Protein AF-A0A3D8IB51-F1 (afdb_monomer_lite)

Organism: NCBI:txid60246

pLDDT: mean 81.7, std 8.7, range [56.28, 95.5]

Radius of gyration: 18.8 Å; chains: 1; bounding box: 52×24×50 Å

Structure (mmCIF, N/CA/C/O backbone):
data_AF-A0A3D8IB51-F1
#
_entry.id   AF-A0A3D8IB51-F1
#
loop_
_atom_site.group_PDB
_atom_site.id
_atom_site.type_symbol
_atom_site.label_atom_id
_atom_site.label_alt_id
_atom_site.label_comp_id
_atom_site.label_asym_id
_atom_site.label_entity_id
_atom_site.label_seq_id
_atom_site.pdbx_PDB_ins_code
_atom_site.Cartn_x
_atom_site.Cartn_y
_atom_site.Cartn_z
_atom_site.occupancy
_atom_site.B_iso_or_equiv
_atom_site.auth_seq_id
_atom_site.auth_comp_id
_atom_site.auth_asym_id
_atom_site.auth_atom_id
_atom_site.pdbx_PDB_model_num
ATOM 1 N N . MET A 1 1 ? -36.217 -7.856 27.097 1.00 56.28 1 MET A N 1
ATOM 2 C CA . MET A 1 1 ? -35.863 -6.625 26.341 1.00 56.28 1 MET A CA 1
ATOM 3 C C . MET A 1 1 ? -34.374 -6.262 26.364 1.00 56.28 1 MET A C 1
ATOM 5 O O . MET A 1 1 ? -33.938 -5.621 25.421 1.00 56.28 1 MET A O 1
ATOM 9 N N . SER A 1 2 ? -33.586 -6.648 27.379 1.00 62.03 2 SER A N 1
ATOM 10 C CA . SER A 1 2 ? -32.153 -6.293 27.462 1.00 62.03 2 SER A CA 1
ATOM 11 C C . SER A 1 2 ? -31.284 -6.954 26.371 1.00 62.03 2 SER A C 1
ATOM 13 O O . SER A 1 2 ? -30.525 -6.279 25.687 1.00 62.03 2 SER A O 1
ATOM 15 N N . VAL A 1 3 ? -31.484 -8.252 26.112 1.00 64.81 3 VAL A N 1
ATOM 16 C CA . VAL A 1 3 ? -30.682 -9.043 25.151 1.00 64.81 3 VAL A CA 1
ATOM 17 C C . VAL A 1 3 ? -30.806 -8.541 23.704 1.00 64.81 3 VAL A C 1
ATOM 19 O O . VAL A 1 3 ? -29.823 -8.505 22.973 1.00 64.81 3 VAL A O 1
ATOM 22 N N . LEU A 1 4 ? -31.995 -8.069 23.309 1.00 69.06 4 LEU A N 1
ATOM 23 C CA . LEU A 1 4 ? -32.241 -7.517 21.970 1.00 69.06 4 LEU A CA 1
ATOM 24 C C . LEU A 1 4 ? -31.440 -6.225 21.726 1.00 69.06 4 LEU A C 1
ATOM 26 O O . LEU A 1 4 ? -30.952 -6.002 20.624 1.00 69.06 4 LEU A O 1
ATOM 30 N N . LYS A 1 5 ? -31.256 -5.397 22.764 1.00 66.94 5 LYS A N 1
ATOM 31 C CA . LYS A 1 5 ? -30.476 -4.152 22.675 1.00 66.94 5 LYS A CA 1
ATOM 32 C C . LYS A 1 5 ? -28.984 -4.431 22.486 1.00 66.94 5 LYS A C 1
ATOM 34 O O . LYS A 1 5 ? -28.350 -3.780 21.663 1.00 66.94 5 LYS A O 1
ATOM 39 N N . PHE A 1 6 ? -28.443 -5.423 23.194 1.00 73.50 6 PHE A N 1
ATOM 40 C CA . PHE A 1 6 ? -27.049 -5.845 23.020 1.00 73.50 6 PHE A CA 1
ATOM 41 C C . PHE A 1 6 ? -26.811 -6.530 21.669 1.00 73.50 6 PHE A C 1
ATOM 43 O O . PHE A 1 6 ? -25.774 -6.303 21.054 1.00 73.50 6 PHE A O 1
ATOM 50 N N . GLY A 1 7 ? -27.788 -7.294 21.165 1.00 77.88 7 GLY A N 1
ATOM 51 C CA . GLY A 1 7 ? -27.714 -7.907 19.836 1.00 77.88 7 GLY A CA 1
ATOM 52 C C . GLY A 1 7 ? -27.643 -6.883 18.698 1.00 77.88 7 GLY A C 1
ATOM 53 O O . GLY A 1 7 ? -26.816 -7.022 17.803 1.00 77.88 7 GLY A O 1
ATOM 54 N N . ILE A 1 8 ? -28.449 -5.817 18.759 1.00 79.56 8 ILE A N 1
ATOM 55 C CA . ILE A 1 8 ? -28.419 -4.731 17.761 1.00 79.56 8 ILE A CA 1
ATOM 56 C C . ILE A 1 8 ? -27.074 -3.991 17.795 1.00 79.56 8 ILE A C 1
ATOM 58 O O . ILE A 1 8 ? -26.516 -3.668 16.747 1.00 79.56 8 ILE A O 1
ATOM 62 N N . LEU A 1 9 ? -26.529 -3.754 18.991 1.00 78.88 9 LEU A N 1
ATOM 63 C CA . LEU A 1 9 ? -25.258 -3.051 19.157 1.00 78.88 9 LEU A CA 1
ATOM 64 C C . LEU A 1 9 ? -24.073 -3.884 18.639 1.00 78.88 9 LEU A C 1
ATOM 66 O O . LEU A 1 9 ? -23.200 -3.348 17.963 1.00 78.88 9 LEU A O 1
ATOM 70 N N . ALA A 1 10 ? -24.083 -5.200 18.869 1.00 78.44 10 ALA A N 1
ATOM 71 C CA . ALA A 1 10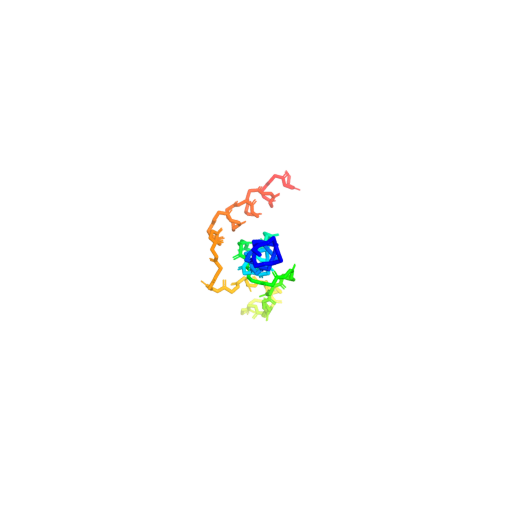 ? -23.088 -6.117 18.312 1.00 78.44 10 ALA A CA 1
ATOM 72 C C . ALA A 1 10 ? -23.153 -6.194 16.774 1.00 78.44 10 ALA A C 1
ATOM 74 O O . ALA A 1 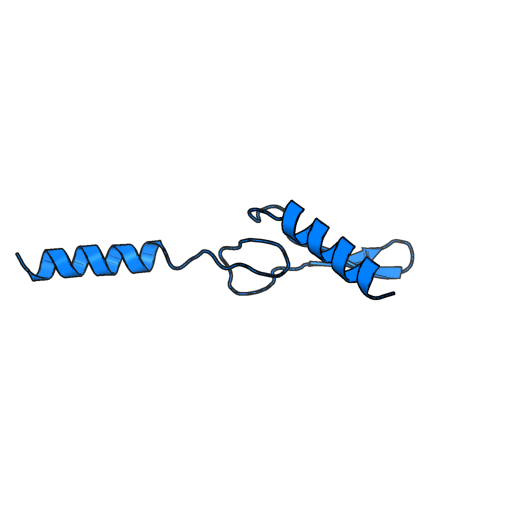10 ? -22.115 -6.195 16.113 1.00 78.44 10 ALA A O 1
ATOM 75 N N . LEU A 1 11 ? -24.358 -6.195 16.193 1.00 78.12 11 LEU A N 1
ATOM 76 C CA . LEU A 1 11 ? -24.546 -6.206 14.739 1.00 78.12 11 LEU A CA 1
ATOM 77 C C . LEU A 1 11 ? -23.993 -4.931 14.076 1.00 78.12 11 LEU A C 1
ATOM 79 O O . LEU A 1 11 ? -23.382 -5.003 13.013 1.00 78.12 11 LEU A O 1
ATOM 83 N N . GLY A 1 12 ? -24.159 -3.774 14.726 1.00 74.44 12 GLY A N 1
ATOM 84 C CA . GLY A 1 12 ? -23.629 -2.499 14.237 1.00 74.44 12 GLY A CA 1
ATOM 85 C C . GLY A 1 12 ? -22.101 -2.474 14.133 1.00 74.44 12 GLY A C 1
ATOM 86 O O . GLY A 1 12 ? -21.567 -1.938 13.168 1.00 74.44 12 GLY A O 1
ATOM 87 N N . VAL A 1 13 ? -21.392 -3.101 15.078 1.00 73.00 13 VAL A N 1
ATOM 88 C CA . VAL A 1 13 ? -19.918 -3.164 15.060 1.00 73.00 13 VAL A CA 1
ATOM 89 C C . VAL A 1 13 ? -19.404 -4.038 13.910 1.00 73.00 13 VAL A C 1
ATOM 91 O O . VAL A 1 13 ? -18.425 -3.678 13.263 1.00 73.00 13 VAL A O 1
ATOM 94 N N . ILE A 1 14 ? -20.082 -5.148 13.606 1.00 71.50 14 ILE A N 1
ATOM 95 C CA . ILE A 1 14 ? -19.682 -6.062 12.521 1.00 71.50 14 ILE A CA 1
ATOM 96 C C . ILE A 1 14 ? -19.846 -5.395 11.146 1.00 71.50 14 ILE A C 1
ATOM 98 O O . ILE A 1 14 ? -19.006 -5.579 10.270 1.00 71.50 14 ILE A O 1
ATOM 102 N N . LEU A 1 15 ? -20.889 -4.581 10.961 1.00 69.50 15 LEU A N 1
ATOM 103 C CA . LEU A 1 15 ? -21.157 -3.891 9.692 1.00 69.50 15 LEU A CA 1
ATOM 104 C C . LEU A 1 15 ? -20.189 -2.732 9.399 1.00 69.50 15 LEU A C 1
ATOM 106 O O . LEU A 1 15 ? -20.062 -2.327 8.247 1.00 69.50 15 LEU A O 1
ATOM 110 N N . LEU A 1 16 ? -19.508 -2.200 10.417 1.00 67.75 16 LEU A N 1
ATOM 111 C CA . LEU A 1 16 ? -18.550 -1.095 10.279 1.00 67.75 16 LEU A CA 1
ATOM 112 C C . LEU A 1 16 ? -17.090 -1.571 10.147 1.00 67.75 16 LEU A C 1
ATOM 114 O O . LEU A 1 16 ? -16.199 -0.758 9.912 1.00 67.75 16 LEU A O 1
ATOM 118 N N . GLY A 1 17 ? -16.826 -2.872 10.293 1.00 65.94 17 GLY A N 1
ATOM 119 C CA . GLY A 1 17 ? -15.480 -3.451 10.381 1.00 65.94 17 GLY A CA 1
ATOM 120 C C . GLY A 1 17 ? -14.757 -3.673 9.049 1.00 65.94 17 GLY A C 1
ATOM 121 O O . GLY A 1 17 ? -14.123 -4.710 8.889 1.00 65.94 17 GLY A O 1
ATOM 122 N N . GLY A 1 18 ? -14.865 -2.757 8.085 1.00 68.81 18 GLY A N 1
ATOM 123 C CA . GLY A 1 18 ? -14.425 -3.031 6.712 1.00 68.81 18 GLY A CA 1
ATOM 124 C C . GLY A 1 18 ? -13.880 -1.846 5.927 1.00 68.81 18 GLY A C 1
ATOM 125 O O . GLY A 1 18 ? -13.966 -1.883 4.710 1.00 68.81 18 GLY A O 1
ATOM 126 N N . CYS A 1 19 ? -13.360 -0.802 6.575 1.00 76.69 19 CYS A N 1
ATOM 127 C CA . CYS A 1 19 ? -12.649 0.283 5.891 1.00 76.69 19 CYS A CA 1
ATOM 128 C C . CYS A 1 19 ? -11.280 0.477 6.544 1.00 76.69 19 CYS A C 1
ATOM 130 O O . CYS A 1 19 ? -11.196 0.911 7.693 1.00 76.69 19 CYS A O 1
ATOM 132 N N . TYR A 1 20 ? -10.217 0.174 5.810 1.00 83.19 20 TYR A N 1
ATOM 133 C CA . TYR A 1 20 ? -8.835 0.291 6.258 1.00 83.19 20 TYR A CA 1
ATOM 134 C C . TYR A 1 20 ? -8.086 1.278 5.369 1.00 83.19 20 TYR A C 1
ATOM 136 O O . TYR A 1 20 ? -8.225 1.251 4.148 1.00 83.19 20 TYR A O 1
ATOM 144 N N . GLN A 1 21 ? -7.306 2.164 5.985 1.00 83.94 21 GLN A N 1
ATOM 145 C CA . GLN A 1 21 ? -6.436 3.084 5.264 1.00 83.94 21 GLN A CA 1
ATOM 146 C C . GLN A 1 21 ? -5.090 2.406 5.004 1.00 83.94 21 GLN A C 1
ATOM 148 O O . GLN A 1 21 ? -4.458 1.906 5.933 1.00 83.94 21 GLN A O 1
ATOM 153 N N . ASN A 1 22 ? -4.667 2.399 3.747 1.00 83.50 22 ASN A N 1
ATOM 154 C CA . ASN A 1 22 ? -3.444 1.770 3.275 1.00 83.50 22 ASN A CA 1
ATOM 155 C C . ASN A 1 22 ? -2.655 2.738 2.369 1.00 83.50 22 ASN A C 1
ATOM 157 O O . ASN A 1 22 ? -3.048 3.899 2.202 1.00 83.50 22 ASN A O 1
ATOM 161 N N . ALA A 1 23 ? -1.542 2.287 1.783 1.00 84.06 23 ALA A N 1
ATOM 162 C CA . ALA A 1 23 ? -0.674 3.155 0.978 1.00 84.06 23 ALA A CA 1
ATOM 163 C C . ALA A 1 23 ? -1.347 3.664 -0.311 1.00 84.06 23 ALA A C 1
ATOM 165 O O . ALA A 1 23 ? -0.863 4.600 -0.940 1.00 84.06 23 ALA A O 1
ATOM 166 N N . CYS A 1 24 ? -2.450 3.041 -0.718 1.00 85.50 24 CYS A N 1
ATOM 167 C CA . CYS A 1 24 ? -3.197 3.346 -1.927 1.00 85.50 24 CYS A CA 1
ATOM 168 C C . CYS A 1 24 ? -4.511 4.109 -1.677 1.00 85.50 24 CYS A C 1
ATOM 170 O O . CYS A 1 24 ? -5.172 4.481 -2.646 1.00 85.50 24 CYS A O 1
ATOM 172 N N . GLY A 1 25 ? -4.912 4.325 -0.420 1.00 86.81 25 GLY A N 1
ATOM 173 C CA . GLY A 1 25 ? -6.174 4.975 -0.050 1.00 86.81 25 GLY A CA 1
ATOM 174 C C . GLY A 1 25 ? -6.960 4.179 0.994 1.00 86.81 25 GLY A C 1
ATOM 175 O O . GLY A 1 25 ? -6.383 3.469 1.810 1.00 86.81 25 GLY A O 1
ATOM 176 N N . IL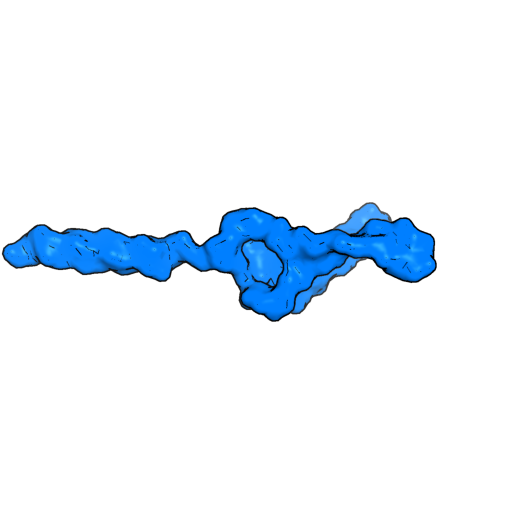E A 1 26 ? -8.288 4.307 0.998 1.00 86.94 26 ILE A N 1
ATOM 177 C CA . ILE A 1 26 ? -9.173 3.506 1.856 1.00 86.94 26 ILE A CA 1
ATOM 178 C C . ILE A 1 26 ? -9.700 2.308 1.057 1.00 86.94 26 ILE A C 1
ATOM 180 O O . ILE A 1 26 ? -10.342 2.482 0.017 1.00 86.94 26 ILE A O 1
ATOM 184 N N . SER A 1 27 ? -9.443 1.106 1.574 1.00 85.62 27 SER A N 1
ATOM 185 C CA . SER A 1 27 ? -9.845 -0.186 1.013 1.00 85.62 27 SER A CA 1
ATOM 186 C C . SER A 1 27 ? -10.724 -0.971 1.987 1.00 85.62 27 SER A C 1
ATOM 188 O O . SER A 1 27 ? -10.699 -0.740 3.196 1.00 85.62 27 SER A O 1
ATOM 190 N N . SER A 1 28 ? -11.467 -1.951 1.470 1.00 80.94 28 SER A N 1
ATOM 191 C CA . SER A 1 28 ? -12.109 -2.976 2.298 1.00 80.94 28 SER A CA 1
ATOM 192 C C . SER A 1 28 ? -11.149 -4.046 2.811 1.00 80.94 28 SER A C 1
ATOM 194 O O . SER A 1 28 ? -11.497 -4.827 3.696 1.00 80.94 28 SER A O 1
ATOM 196 N N . SER A 1 29 ? -9.942 -4.089 2.254 1.00 78.06 29 SER A N 1
ATOM 197 C CA . SER A 1 29 ? -8.877 -4.997 2.651 1.00 78.06 29 SER A CA 1
ATOM 198 C C . SER A 1 29 ? -7.864 -4.275 3.527 1.00 78.06 29 SER A C 1
ATOM 200 O O . SER A 1 29 ? -7.510 -3.126 3.276 1.00 78.06 29 SER A O 1
ATOM 202 N N . TYR A 1 30 ? -7.368 -4.975 4.545 1.00 73.25 30 TYR A N 1
ATOM 203 C CA . TYR A 1 30 ? -6.254 -4.498 5.364 1.00 73.25 30 TYR A CA 1
ATOM 204 C C . TYR A 1 30 ? -4.930 -4.455 4.579 1.00 73.25 30 TYR A C 1
ATOM 206 O O . TYR A 1 30 ? -3.998 -3.757 4.966 1.00 73.25 30 TYR A O 1
ATOM 214 N N . TRP A 1 31 ? -4.834 -5.207 3.480 1.00 79.31 31 TRP A N 1
ATOM 215 C CA . TRP A 1 31 ? -3.612 -5.345 2.695 1.00 79.31 31 TRP A CA 1
ATOM 216 C C . TRP A 1 31 ? -3.537 -4.315 1.564 1.00 79.31 31 TRP A C 1
ATOM 218 O O . TRP A 1 31 ? -4.553 -3.860 1.033 1.00 79.31 31 TRP A O 1
ATOM 228 N N . ASP A 1 32 ? -2.312 -3.974 1.164 1.00 79.44 32 ASP A N 1
ATOM 229 C CA . ASP A 1 32 ? -2.059 -3.173 -0.032 1.00 79.44 32 ASP A CA 1
ATOM 230 C C . ASP A 1 32 ? -2.315 -4.025 -1.281 1.00 79.44 32 ASP A C 1
ATOM 232 O O . ASP A 1 32 ? -1.483 -4.835 -1.689 1.00 79.44 32 ASP A O 1
ATOM 236 N N . GLU A 1 33 ? -3.470 -3.835 -1.916 1.00 79.00 33 GLU A N 1
ATOM 237 C CA . GLU A 1 33 ? -3.858 -4.531 -3.152 1.00 79.00 33 GLU A CA 1
ATOM 238 C C . GLU A 1 33 ? -3.154 -3.953 -4.391 1.00 79.00 33 GLU A C 1
ATOM 240 O O . GLU A 1 33 ? -3.781 -3.605 -5.390 1.00 79.00 33 GLU A O 1
ATOM 245 N N . LYS A 1 34 ? -1.831 -3.798 -4.332 1.00 86.00 34 LYS A N 1
ATOM 246 C CA . LYS A 1 34 ? -1.042 -3.278 -5.449 1.00 86.00 34 LYS A CA 1
ATOM 247 C C . LYS A 1 34 ? -0.838 -4.354 -6.509 1.00 86.00 34 LYS A C 1
ATOM 249 O O . LYS A 1 34 ? -0.485 -5.494 -6.217 1.00 86.00 34 LYS A O 1
ATOM 254 N N . SER A 1 35 ? -0.997 -3.956 -7.764 1.00 88.12 35 SER A N 1
ATOM 255 C CA . SER A 1 35 ? -0.530 -4.729 -8.916 1.00 88.12 35 SER A CA 1
ATOM 256 C C . SER A 1 35 ? 0.846 -4.232 -9.347 1.00 88.12 35 SER A C 1
ATOM 258 O O . SER A 1 35 ? 1.197 -3.082 -9.085 1.00 88.12 35 SER A O 1
ATOM 260 N N . TYR A 1 36 ? 1.620 -5.082 -10.018 1.00 90.12 36 TYR A N 1
ATOM 261 C CA . TYR A 1 36 ? 2.932 -4.717 -10.540 1.00 90.12 36 TYR A CA 1
ATOM 262 C C . TYR A 1 36 ? 3.050 -5.044 -12.027 1.00 90.12 36 TYR A C 1
ATOM 264 O O . TYR A 1 36 ? 2.453 -6.002 -12.521 1.00 90.12 36 TYR A O 1
ATOM 272 N N . TYR A 1 37 ? 3.820 -4.236 -12.748 1.00 91.88 37 TYR A N 1
ATOM 273 C CA . TYR A 1 37 ? 4.138 -4.443 -14.158 1.00 91.88 37 TYR A CA 1
ATOM 274 C C . TYR A 1 37 ? 5.508 -3.848 -14.491 1.00 91.88 37 TYR A C 1
ATOM 276 O O . TYR A 1 37 ? 6.031 -3.018 -13.750 1.00 91.88 37 TYR A O 1
ATOM 284 N N . TYR A 1 38 ? 6.085 -4.271 -15.614 1.00 93.94 38 TYR A N 1
ATOM 285 C CA . TYR A 1 38 ? 7.270 -3.634 -16.181 1.00 93.94 38 TYR A CA 1
ATOM 286 C C . TYR A 1 38 ? 6.839 -2.702 -17.309 1.00 93.94 38 TYR A C 1
ATOM 288 O O . TYR A 1 38 ? 6.061 -3.104 -18.178 1.00 93.94 38 TYR A O 1
ATOM 296 N N . ASP A 1 39 ? 7.304 -1.455 -17.280 1.00 92.75 39 ASP A N 1
ATOM 297 C CA . ASP A 1 39 ? 7.059 -0.525 -18.383 1.00 92.75 39 ASP A CA 1
ATOM 298 C C . ASP A 1 39 ? 7.910 -0.878 -19.618 1.00 92.75 39 ASP A C 1
ATOM 300 O O . ASP A 1 39 ? 8.764 -1.766 -19.588 1.00 92.75 39 ASP A O 1
ATOM 304 N N . ALA A 1 40 ? 7.678 -0.188 -20.738 1.00 94.12 40 ALA A N 1
ATOM 305 C CA . ALA A 1 40 ? 8.396 -0.444 -21.991 1.00 94.12 40 ALA A CA 1
ATOM 306 C C . ALA A 1 40 ? 9.918 -0.206 -21.897 1.00 94.12 40 ALA A C 1
ATOM 308 O O . ALA A 1 40 ? 10.659 -0.631 -22.780 1.00 94.12 40 ALA A O 1
ATOM 309 N N . GLN A 1 41 ? 10.385 0.468 -20.844 1.00 95.50 41 GLN A N 1
ATOM 310 C CA . GLN A 1 41 ? 11.802 0.703 -20.570 1.00 95.50 41 GLN A CA 1
ATOM 311 C C . GLN A 1 41 ? 12.392 -0.365 -19.632 1.00 95.50 41 GLN A C 1
ATOM 313 O O . GLN A 1 41 ? 13.583 -0.322 -19.334 1.00 95.50 41 GLN A O 1
ATOM 318 N N . GLY A 1 42 ? 11.581 -1.328 -19.183 1.00 92.75 42 GLY A N 1
ATOM 319 C CA . GLY A 1 42 ? 11.984 -2.393 -18.271 1.00 92.75 42 GLY A CA 1
ATOM 320 C C . GLY A 1 42 ? 11.988 -1.985 -16.799 1.00 92.75 42 GLY A C 1
ATOM 321 O O . GLY A 1 42 ? 12.512 -2.735 -15.976 1.00 92.75 42 GLY A O 1
ATOM 322 N N . ASN A 1 43 ? 11.412 -0.835 -16.432 1.00 93.44 43 ASN A N 1
ATOM 323 C CA . ASN A 1 43 ? 11.345 -0.431 -15.029 1.00 93.44 43 ASN A CA 1
ATOM 324 C C . ASN A 1 43 ? 10.175 -1.115 -14.325 1.00 93.44 43 ASN A C 1
ATOM 326 O O . ASN A 1 43 ? 9.068 -1.176 -14.864 1.00 93.44 43 ASN A O 1
ATOM 330 N N . TYR A 1 44 ? 10.407 -1.571 -13.094 1.00 90.69 44 TYR A N 1
ATOM 331 C CA . TYR A 1 44 ? 9.353 -2.073 -12.219 1.00 90.69 44 TYR A CA 1
ATOM 332 C C . TYR A 1 44 ? 8.426 -0.928 -11.791 1.00 90.69 44 TYR A C 1
ATOM 334 O O . TYR A 1 44 ? 8.886 0.118 -11.326 1.00 90.69 44 TYR A O 1
ATOM 342 N N . ARG A 1 45 ? 7.117 -1.128 -11.946 1.00 88.81 45 ARG A N 1
ATOM 343 C CA . ARG A 1 45 ? 6.071 -0.171 -11.579 1.00 88.81 45 ARG A CA 1
ATOM 344 C C . ARG A 1 45 ? 5.016 -0.851 -10.724 1.00 88.81 45 ARG A C 1
ATOM 346 O O . ARG A 1 45 ? 4.531 -1.926 -11.070 1.00 88.81 45 ARG A O 1
ATOM 353 N N . GLU A 1 46 ? 4.609 -0.173 -9.657 1.00 89.75 46 GLU A N 1
AT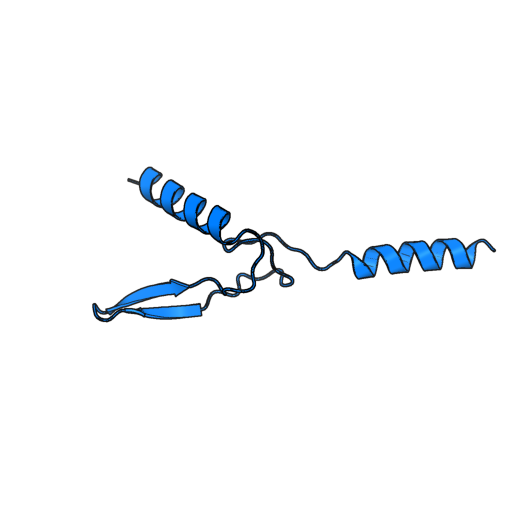OM 354 C CA . GLU A 1 46 ? 3.450 -0.550 -8.848 1.00 89.75 46 GLU A CA 1
ATOM 355 C C . GLU A 1 46 ? 2.238 0.291 -9.249 1.00 89.75 46 GLU A C 1
ATOM 357 O O . GLU A 1 46 ? 2.361 1.477 -9.561 1.00 89.75 46 GLU A O 1
ATOM 362 N N . LYS A 1 47 ? 1.051 -0.314 -9.237 1.00 88.44 47 LYS A N 1
ATOM 363 C CA . LYS A 1 47 ? -0.213 0.366 -9.512 1.00 88.44 47 LYS A CA 1
ATOM 364 C C . LYS A 1 47 ? -1.259 -0.006 -8.472 1.00 88.44 47 LYS A C 1
ATOM 366 O O . LYS A 1 47 ? -1.642 -1.171 -8.342 1.00 88.44 47 LYS A O 1
ATOM 371 N N . CYS A 1 48 ? -1.763 1.021 -7.793 1.00 88.31 48 CYS A N 1
ATOM 372 C CA . CYS A 1 48 ? -2.925 0.929 -6.921 1.00 88.31 48 CYS A CA 1
ATOM 373 C C . CYS A 1 48 ? -4.212 0.694 -7.737 1.00 88.31 48 CYS A C 1
ATOM 375 O O . CYS A 1 48 ? -4.354 1.269 -8.826 1.00 88.31 48 CYS A O 1
ATOM 377 N N . PRO A 1 49 ? -5.171 -0.088 -7.220 1.00 86.19 49 PRO A N 1
ATOM 378 C CA . PRO A 1 49 ? -6.417 -0.384 -7.910 1.00 86.19 49 PRO A CA 1
ATOM 379 C C . PRO A 1 49 ? -7.311 0.864 -7.980 1.00 86.19 49 PRO A C 1
ATOM 381 O O . PRO A 1 49 ? -7.101 1.844 -7.265 1.00 86.19 49 PRO A O 1
ATOM 384 N N . ASP A 1 50 ? -8.234 0.905 -8.939 1.00 85.38 50 ASP A N 1
ATOM 385 C CA . ASP A 1 50 ? -9.013 2.116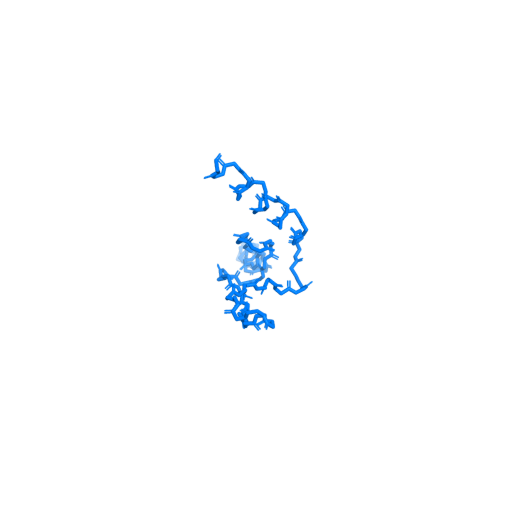 -9.262 1.00 85.38 50 ASP A CA 1
ATOM 386 C C . ASP A 1 50 ? -10.274 2.282 -8.393 1.00 85.38 50 ASP A C 1
ATOM 388 O O . ASP A 1 50 ? -10.881 3.346 -8.376 1.00 85.38 50 ASP A O 1
ATOM 392 N N . ASN A 1 51 ? -10.652 1.253 -7.635 1.00 82.88 51 ASN A N 1
ATOM 393 C CA . ASN A 1 51 ? -11.850 1.202 -6.791 1.00 82.88 51 ASN A CA 1
ATOM 394 C C . ASN A 1 51 ? -11.612 1.658 -5.337 1.00 82.88 51 ASN A C 1
ATOM 396 O O . ASN A 1 51 ? -12.417 1.339 -4.462 1.00 82.88 51 ASN A O 1
ATOM 400 N N . LEU A 1 52 ? -10.516 2.370 -5.067 1.00 85.69 52 LEU A N 1
ATOM 401 C CA . LEU A 1 52 ? -10.167 2.837 -3.725 1.00 85.69 52 LEU A CA 1
ATOM 402 C C . LEU A 1 52 ? -10.659 4.257 -3.475 1.00 85.69 52 LEU A C 1
ATOM 404 O O . LEU A 1 52 ? -10.545 5.136 -4.329 1.00 85.69 52 LEU A O 1
ATOM 408 N N . ILE A 1 53 ? -11.161 4.496 -2.267 1.00 86.12 53 ILE A N 1
ATOM 409 C CA . ILE A 1 53 ? -11.620 5.823 -1.854 1.00 86.12 53 ILE A CA 1
ATOM 410 C C . ILE A 1 53 ? -10.389 6.661 -1.469 1.00 86.12 53 ILE A C 1
ATOM 412 O O . ILE A 1 53 ? -9.520 6.187 -0.739 1.00 86.12 53 ILE A O 1
ATOM 416 N N . TYR A 1 54 ? -10.322 7.914 -1.932 1.00 84.75 54 TYR A N 1
ATOM 417 C CA . TYR A 1 54 ? -9.195 8.843 -1.716 1.00 84.75 54 TYR A CA 1
ATOM 418 C C . TYR A 1 54 ? -7.850 8.393 -2.303 1.00 84.75 54 TYR A C 1
ATOM 420 O O . TYR A 1 54 ? -6.789 8.789 -1.812 1.00 84.75 54 TYR A O 1
ATOM 428 N N . LYS A 1 55 ? -7.885 7.603 -3.378 1.00 85.75 55 LYS A N 1
ATOM 429 C CA . LYS A 1 55 ? -6.693 7.178 -4.116 1.00 85.75 55 LYS A CA 1
ATOM 430 C C . LYS A 1 55 ? -5.808 8.346 -4.548 1.00 85.75 55 LYS A C 1
ATOM 432 O O . LYS A 1 55 ? -4.587 8.259 -4.482 1.00 85.75 55 LYS A O 1
ATOM 437 N N . GLU A 1 56 ? -6.415 9.437 -4.999 1.00 86.06 56 GLU A N 1
ATOM 438 C CA . GLU A 1 56 ? -5.710 10.582 -5.580 1.00 86.06 56 GLU A CA 1
ATOM 439 C C . GLU A 1 56 ? -4.851 11.279 -4.525 1.00 86.06 56 GLU A C 1
ATOM 441 O O . GLU A 1 56 ? -3.701 11.621 -4.782 1.00 86.06 56 GLU A O 1
ATOM 446 N N . LYS A 1 57 ? -5.393 11.423 -3.310 1.00 86.75 57 LYS A N 1
ATOM 447 C CA . LYS A 1 57 ? -4.672 11.998 -2.169 1.00 86.75 57 LYS A CA 1
ATOM 448 C C . LYS A 1 57 ? -3.498 11.119 -1.744 1.00 86.75 57 LYS A C 1
ATOM 450 O O . LYS A 1 57 ? -2.433 11.642 -1.438 1.00 86.75 57 LYS A O 1
ATOM 455 N N . ALA A 1 58 ? -3.687 9.798 -1.739 1.00 86.19 58 ALA A N 1
ATOM 456 C CA . ALA A 1 58 ? -2.617 8.856 -1.419 1.00 86.19 58 ALA A CA 1
ATOM 457 C C . ALA A 1 58 ? -1.483 8.909 -2.459 1.00 86.19 58 ALA A C 1
ATOM 459 O O . ALA A 1 58 ? -0.314 8.913 -2.083 1.00 86.19 58 ALA A O 1
ATOM 460 N N . LEU A 1 59 ? -1.820 9.029 -3.750 1.00 86.25 59 LEU A N 1
ATOM 461 C CA . LEU A 1 59 ? -0.829 9.182 -4.820 1.00 86.25 59 LEU A CA 1
ATOM 462 C C . LEU A 1 59 ? -0.030 10.484 -4.684 1.00 86.25 59 LEU A C 1
ATOM 464 O O . LEU A 1 59 ? 1.192 10.464 -4.772 1.00 86.25 59 LEU A O 1
ATOM 468 N N . GLN A 1 60 ? -0.714 11.604 -4.436 1.00 87.56 60 GLN A N 1
ATOM 469 C CA . GLN A 1 60 ? -0.063 12.905 -4.257 1.00 87.56 60 GLN A CA 1
ATOM 470 C C . GLN A 1 60 ? 0.923 12.895 -3.089 1.00 87.56 60 GLN A C 1
ATOM 472 O O . GLN A 1 60 ? 2.018 13.435 -3.213 1.00 87.56 60 GLN A O 1
ATOM 477 N N . GLN A 1 61 ? 0.557 12.253 -1.976 1.00 86.88 61 GLN A N 1
ATOM 478 C CA . GLN A 1 61 ? 1.458 12.108 -0.835 1.00 86.88 61 GLN A CA 1
ATOM 479 C C . GLN A 1 61 ? 2.705 11.302 -1.214 1.00 86.88 61 GLN A C 1
ATOM 481 O O . GLN A 1 61 ? 3.812 11.722 -0.910 1.00 86.88 61 GLN A O 1
ATOM 486 N N . GLN A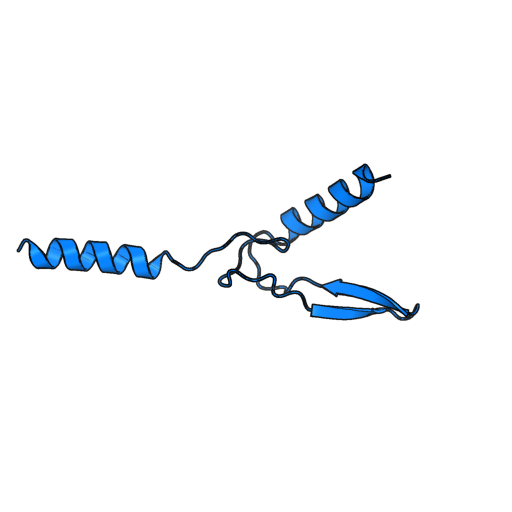 1 62 ? 2.548 10.190 -1.938 1.00 84.50 62 GLN A N 1
ATOM 487 C CA . GLN A 1 62 ? 3.688 9.385 -2.389 1.00 84.50 62 GLN A CA 1
ATOM 488 C C . GLN A 1 62 ? 4.629 10.159 -3.317 1.00 84.50 62 GLN A C 1
ATOM 490 O O . GLN A 1 62 ? 5.844 10.007 -3.221 1.00 84.50 62 GLN A O 1
ATOM 495 N N . GLU A 1 63 ? 4.087 10.986 -4.212 1.00 86.25 63 GLU A N 1
ATOM 496 C CA . GLU A 1 63 ? 4.891 11.847 -5.085 1.00 86.25 63 GLU A CA 1
ATOM 497 C C . GLU A 1 63 ? 5.665 12.903 -4.285 1.00 86.25 63 GLU A C 1
ATOM 499 O O . GLU A 1 63 ? 6.831 13.160 -4.583 1.00 86.25 63 GLU A O 1
ATOM 504 N N . GLN A 1 64 ? 5.042 13.484 -3.256 1.00 87.69 64 GLN A N 1
ATOM 505 C CA . GLN A 1 64 ? 5.693 14.432 -2.349 1.00 87.69 64 GLN A CA 1
ATOM 506 C C . GLN A 1 64 ? 6.791 13.762 -1.520 1.00 87.69 64 GLN A C 1
ATOM 508 O O . GLN A 1 64 ? 7.919 14.242 -1.535 1.00 87.69 64 GLN A O 1
ATOM 513 N N . ASP A 1 65 ? 6.501 12.627 -0.885 1.00 84.25 65 ASP A N 1
ATOM 514 C CA . ASP A 1 65 ? 7.472 11.867 -0.089 1.00 84.25 65 ASP A CA 1
ATOM 515 C C . ASP A 1 65 ? 8.675 11.436 -0.947 1.00 84.25 65 ASP A C 1
ATOM 517 O O . ASP A 1 65 ? 9.823 11.482 -0.506 1.00 84.25 65 ASP A O 1
ATOM 521 N N . ALA A 1 66 ? 8.427 11.048 -2.205 1.00 83.31 66 ALA A N 1
ATOM 522 C CA . ALA A 1 66 ? 9.488 10.738 -3.154 1.00 83.31 66 ALA A CA 1
ATOM 523 C C . ALA A 1 66 ? 10.336 11.978 -3.466 1.00 83.31 66 ALA A C 1
ATOM 525 O O . ALA A 1 66 ? 11.559 11.875 -3.482 1.00 83.31 66 ALA A O 1
ATOM 526 N N . LEU A 1 67 ? 9.717 13.142 -3.678 1.00 86.62 67 LEU A N 1
ATOM 527 C CA . LEU A 1 67 ? 10.423 14.396 -3.946 1.00 86.62 67 LEU A CA 1
ATOM 528 C C . LEU A 1 67 ? 11.274 14.853 -2.749 1.00 86.62 67 LEU A C 1
ATOM 530 O O . LEU A 1 67 ? 12.389 15.325 -2.948 1.00 86.62 67 LEU A O 1
ATOM 534 N N . GLU A 1 68 ? 10.766 14.694 -1.527 1.00 86.25 68 GLU A N 1
ATOM 535 C CA . GLU A 1 68 ? 11.462 15.048 -0.280 1.00 86.25 68 GLU A CA 1
ATOM 536 C C . GLU A 1 68 ? 12.591 14.073 0.088 1.00 86.25 68 GLU A C 1
ATOM 538 O O . GLU A 1 68 ? 13.418 14.379 0.946 1.00 86.25 68 GLU A O 1
ATOM 543 N N . SER A 1 69 ? 12.649 12.904 -0.554 1.00 76.81 69 SER A N 1
ATOM 544 C CA . SER A 1 69 ? 13.701 11.907 -0.325 1.00 76.81 69 SER A CA 1
ATOM 545 C C . SER A 1 69 ? 15.025 12.191 -1.055 1.00 76.81 69 SER A C 1
ATOM 547 O O . SER A 1 69 ? 15.972 11.412 -0.903 1.00 76.81 69 SER A O 1
ATOM 549 N N . PHE A 1 70 ? 15.100 13.288 -1.822 1.00 59.78 70 PHE A N 1
ATOM 550 C CA . PHE A 1 70 ? 16.274 13.717 -2.594 1.00 59.78 70 PHE A CA 1
ATOM 551 C C . PHE A 1 70 ? 17.014 14.909 -1.979 1.00 59.78 70 PHE A C 1
ATOM 553 O O . PHE A 1 70 ? 16.354 15.847 -1.479 1.00 59.78 70 PHE A O 1
#

Foldseek 3Di:
DVVVVVVVVVVVVVVVQAWEQDLQATGSDVDQPWDWDADPVRDIDIDGDPPHDCRVVSVVVVVVVVVVVD

Secondary structure (DSSP, 8-state):
-HHHHHHHHHHHHHHT---EEETTEEESSSS---EEEE-TTS-EEEE--TT-BTHHHHHHHHHHHHHHT-

Sequence (70 aa):
MSVLKFGILALGVILLGGCYQNACGISSSYWDEKSYYYDAQGNYREKCPDNLIYKEKALQQQEQDALESF